Protein AF-A0A9D2VXF4-F1 (afdb_monomer_lite)

pLDDT: mean 86.65, std 11.62, range [50.12, 95.62]

Radius of gyration: 13.97 Å; chains: 1; bounding box: 23×37×35 Å

Foldseek 3Di:
DVVLVDDPVNCVVVVQDPVVVVCVVVVHDDDPVSLVSCCVSSVDDSCVPDDDDDPDDPPDD

InterPro domains:
  IPR001387 Cro/C1-type, helix-turn-helix domain [PF13443] (1-55)
  IPR001387 Cro/C1-type, helix-turn-helix domain [PS50943] (15-49)
  IPR010982 Lambda repressor-like, DNA-binding domain superfamily [G3DSA:1.10.260.40] (1-60)
  IPR010982 Lambda repressor-like, DNA-binding domain superfamily [SSF47413] (13-56)

Structure (mmCIF, N/CA/C/O backbone):
data_AF-A0A9D2VXF4-F1
#
_entry.id   AF-A0A9D2VXF4-F1
#
loop_
_atom_site.group_PDB
_atom_site.id
_atom_site.type_symbol
_atom_site.label_atom_id
_atom_site.label_alt_id
_atom_site.label_comp_id
_atom_site.label_asym_id
_atom_site.label_entity_id
_atom_site.label_seq_id
_atom_site.pdbx_PDB_ins_code
_atom_site.Cartn_x
_atom_site.Cartn_y
_atom_site.Cartn_z
_atom_site.occupancy
_atom_site.B_iso_or_equiv
_atom_site.auth_seq_id
_atom_site.auth_comp_id
_atom_site.auth_asym_id
_atom_site.auth_atom_id
_atom_site.pdbx_PDB_model_num
ATOM 1 N N . MET A 1 1 ? -2.703 3.365 3.979 1.00 57.88 1 MET A N 1
ATOM 2 C CA . MET A 1 1 ? -2.432 2.405 5.093 1.00 57.88 1 MET A CA 1
ATOM 3 C C . MET A 1 1 ? -2.706 2.978 6.478 1.00 57.88 1 MET A C 1
ATOM 5 O O . MET A 1 1 ? -3.192 2.241 7.332 1.00 57.88 1 MET A O 1
ATOM 9 N N . SER A 1 2 ? -2.423 4.261 6.707 1.00 53.31 2 SER A N 1
ATOM 10 C CA . SER A 1 2 ? -2.659 4.940 7.988 1.00 53.31 2 SER A CA 1
ATOM 11 C C . SER A 1 2 ? -4.129 4.923 8.429 1.00 53.31 2 SER A C 1
ATOM 13 O O . SER A 1 2 ? -4.395 4.730 9.611 1.00 53.31 2 SER A O 1
ATOM 15 N N . GLU A 1 3 ? -5.081 4.997 7.493 1.00 60.75 3 GLU A N 1
ATOM 16 C CA . GLU A 1 3 ? -6.522 4.917 7.797 1.00 60.75 3 GLU A CA 1
ATOM 17 C C . GLU A 1 3 ? -6.959 3.569 8.381 1.00 60.75 3 GLU A C 1
ATOM 19 O O . GLU A 1 3 ? -7.802 3.523 9.271 1.00 60.75 3 GLU A O 1
ATOM 24 N N . LYS A 1 4 ? -6.334 2.462 7.958 1.00 64.81 4 LYS A N 1
ATOM 25 C CA . LYS A 1 4 ? -6.614 1.122 8.504 1.00 64.81 4 LYS A CA 1
ATOM 26 C C . LYS A 1 4 ? -5.755 0.767 9.728 1.00 64.81 4 LYS A C 1
ATOM 28 O O . LYS A 1 4 ? -5.850 -0.354 10.218 1.00 64.81 4 LYS A O 1
ATOM 33 N N . LYS A 1 5 ? -4.904 1.684 10.220 1.00 69.62 5 LYS A N 1
ATOM 34 C CA . LYS A 1 5 ? -3.943 1.462 11.328 1.00 69.62 5 LYS A CA 1
ATOM 35 C C . LYS A 1 5 ? -3.031 0.235 11.139 1.00 69.62 5 LYS A C 1
ATOM 37 O O . LYS A 1 5 ? -2.593 -0.380 12.110 1.00 69.62 5 LYS A O 1
ATOM 42 N N . ILE A 1 6 ? -2.727 -0.133 9.894 1.00 80.25 6 ILE A N 1
ATOM 43 C CA . ILE A 1 6 ? -1.851 -1.272 9.594 1.00 80.25 6 ILE A CA 1
ATOM 44 C C . ILE A 1 6 ? -0.415 -0.776 9.464 1.00 80.25 6 ILE A C 1
ATOM 46 O O . ILE A 1 6 ? -0.110 0.087 8.642 1.00 80.25 6 ILE A O 1
ATOM 50 N N . THR A 1 7 ? 0.472 -1.334 10.288 1.00 87.25 7 THR A N 1
ATOM 51 C CA . THR A 1 7 ? 1.903 -1.032 10.237 1.00 87.25 7 THR A CA 1
ATOM 52 C C . THR A 1 7 ? 2.575 -1.790 9.095 1.00 87.25 7 THR A C 1
ATOM 54 O O . THR A 1 7 ? 2.173 -2.901 8.738 1.00 87.25 7 THR A O 1
ATOM 57 N N . SER A 1 8 ? 3.657 -1.229 8.557 1.00 88.75 8 SER A N 1
ATOM 58 C CA . SER A 1 8 ? 4.513 -1.912 7.576 1.00 88.75 8 SER A CA 1
ATOM 59 C C . SER A 1 8 ? 5.004 -3.268 8.097 1.00 88.75 8 SER A C 1
ATOM 61 O O . SER A 1 8 ? 5.006 -4.258 7.370 1.00 88.75 8 SER A O 1
ATOM 63 N N . TYR A 1 9 ? 5.311 -3.354 9.394 1.00 90.44 9 TYR A N 1
ATOM 64 C CA . TYR A 1 9 ? 5.658 -4.607 10.062 1.00 90.44 9 TYR A CA 1
ATOM 65 C C . TYR A 1 9 ? 4.558 -5.675 9.948 1.00 90.44 9 TYR A C 1
ATOM 67 O O . TYR A 1 9 ? 4.857 -6.828 9.634 1.00 90.44 9 TYR A O 1
ATOM 75 N N . ALA A 1 10 ? 3.288 -5.308 10.155 1.00 89.69 10 ALA A N 1
ATOM 76 C CA . ALA A 1 10 ? 2.171 -6.245 10.042 1.00 89.69 10 ALA A CA 1
ATOM 77 C C . ALA A 1 10 ? 2.017 -6.797 8.613 1.00 89.69 10 ALA A C 1
ATOM 79 O O . ALA A 1 10 ? 1.725 -7.981 8.443 1.00 89.69 10 ALA A O 1
ATOM 80 N N . LEU A 1 11 ? 2.276 -5.976 7.592 1.00 90.81 11 LEU A N 1
ATOM 81 C CA . LEU A 1 11 ? 2.294 -6.406 6.189 1.00 90.81 11 LEU A CA 1
ATOM 82 C C . LEU A 1 11 ? 3.431 -7.374 5.889 1.00 90.81 11 LEU A C 1
ATOM 84 O O . LEU A 1 11 ? 3.203 -8.412 5.270 1.00 90.81 11 LEU A O 1
ATOM 88 N N . PHE A 1 12 ? 4.637 -7.077 6.369 1.00 93.44 12 PHE A N 1
ATOM 89 C CA . PHE A 1 12 ? 5.786 -7.960 6.171 1.00 93.44 12 PHE A CA 1
ATOM 90 C C . PHE A 1 12 ? 5.579 -9.306 6.866 1.00 93.44 12 PHE A C 1
ATOM 92 O O . PHE A 1 12 ? 5.889 -10.347 6.294 1.00 93.44 12 PHE A O 1
ATOM 99 N N . LYS A 1 13 ? 4.983 -9.304 8.066 1.00 92.38 13 LYS A N 1
ATOM 100 C CA . LYS A 1 13 ? 4.624 -10.534 8.786 1.00 92.38 13 LYS A CA 1
ATOM 101 C C . LYS A 1 13 ? 3.570 -11.363 8.042 1.00 92.38 13 LYS A C 1
ATOM 103 O O . LYS A 1 13 ? 3.570 -12.583 8.150 1.00 92.38 13 LYS A O 1
ATOM 108 N N . LYS A 1 14 ? 2.700 -10.710 7.270 1.00 90.50 14 LYS A N 1
ATOM 109 C CA . LYS A 1 14 ? 1.716 -11.349 6.387 1.00 90.50 14 LYS A CA 1
ATOM 110 C C . LYS A 1 14 ? 2.292 -11.766 5.021 1.00 90.50 14 LYS A C 1
ATOM 112 O O . LYS A 1 14 ? 1.538 -12.221 4.170 1.00 90.50 14 LYS A O 1
ATOM 117 N N . GLY A 1 15 ? 3.604 -11.630 4.806 1.00 90.25 15 GLY A N 1
ATOM 118 C CA . GLY A 1 15 ? 4.283 -12.081 3.588 1.00 90.25 15 GLY A CA 1
ATOM 119 C C . GLY A 1 15 ? 4.383 -11.033 2.478 1.00 90.25 15 GLY A C 1
ATOM 120 O O . GLY A 1 15 ? 4.808 -11.364 1.373 1.00 90.25 15 GLY A O 1
ATOM 121 N N . PHE A 1 16 ? 4.031 -9.770 2.740 1.00 94.12 16 PHE A N 1
ATOM 122 C CA . PHE A 1 16 ? 4.213 -8.713 1.748 1.00 94.12 16 PHE A CA 1
ATOM 123 C C . PHE A 1 16 ? 5.696 -8.366 1.566 1.00 94.12 16 PHE A C 1
ATOM 125 O O . PHE A 1 16 ? 6.447 -8.221 2.535 1.00 94.12 16 PHE A O 1
ATOM 132 N N . SER A 1 17 ? 6.116 -8.191 0.314 1.00 94.75 17 SER A N 1
ATOM 133 C CA . SER A 1 17 ? 7.506 -7.887 -0.027 1.00 94.75 17 SER A CA 1
ATOM 134 C C . SER A 1 17 ? 7.932 -6.515 0.501 1.00 94.75 17 SER A C 1
ATOM 136 O O . SER A 1 17 ? 7.357 -5.483 0.147 1.00 94.75 17 SER A O 1
ATOM 138 N N . LYS A 1 18 ? 9.010 -6.492 1.298 1.00 94.81 18 LYS A N 1
ATOM 139 C CA . LYS A 1 18 ? 9.660 -5.246 1.739 1.00 94.81 18 LYS A CA 1
ATOM 140 C C . LYS A 1 18 ? 10.130 -4.411 0.550 1.00 94.81 18 LYS A C 1
ATOM 142 O O . LYS A 1 18 ? 9.941 -3.201 0.549 1.00 94.81 18 LYS A O 1
ATOM 147 N N . ALA A 1 19 ? 10.710 -5.053 -0.466 1.00 94.69 19 ALA A N 1
ATOM 148 C CA . ALA A 1 19 ? 11.191 -4.363 -1.660 1.00 94.69 19 ALA A CA 1
ATOM 149 C C . ALA A 1 19 ? 10.039 -3.658 -2.387 1.00 94.69 19 ALA A C 1
ATOM 151 O O . ALA A 1 19 ? 10.149 -2.480 -2.717 1.00 94.69 19 ALA A O 1
ATOM 152 N N . THR A 1 20 ? 8.904 -4.343 -2.544 1.00 94.12 20 THR A N 1
ATOM 153 C CA . THR A 1 20 ? 7.707 -3.777 -3.176 1.00 94.12 20 THR A CA 1
ATOM 154 C C . THR A 1 20 ? 7.128 -2.628 -2.355 1.00 94.12 20 THR A C 1
ATOM 156 O O . THR A 1 20 ? 6.826 -1.580 -2.917 1.00 94.12 20 THR A O 1
ATOM 159 N N . TYR A 1 21 ? 7.047 -2.773 -1.028 1.00 93.94 21 TYR A N 1
ATOM 160 C CA . TYR A 1 21 ? 6.617 -1.698 -0.129 1.00 93.94 21 TYR A CA 1
ATOM 161 C C . TYR A 1 21 ? 7.455 -0.426 -0.300 1.00 93.94 21 TYR A C 1
ATOM 163 O O . TYR A 1 21 ? 6.906 0.654 -0.512 1.00 93.94 21 TYR A O 1
ATOM 171 N N . TYR A 1 22 ? 8.784 -0.548 -0.261 1.00 94.44 22 TYR A N 1
ATOM 172 C CA . TYR A 1 22 ? 9.662 0.610 -0.433 1.00 94.44 22 TYR A CA 1
ATOM 173 C C . TYR A 1 22 ? 9.646 1.158 -1.863 1.00 94.44 22 TYR A C 1
ATOM 175 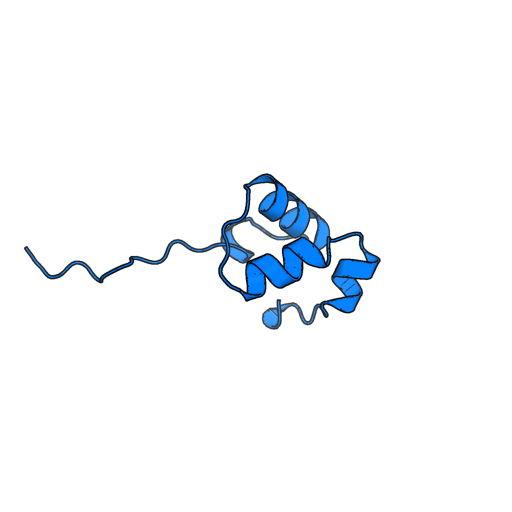O O . TYR A 1 22 ? 9.861 2.350 -2.047 1.00 94.44 22 TYR A O 1
ATOM 183 N N . SER A 1 23 ? 9.379 0.321 -2.869 1.00 94.44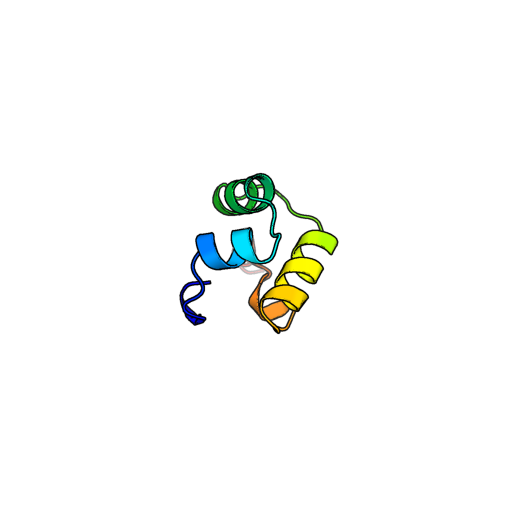 23 SER A N 1
ATOM 184 C CA . SER A 1 23 ? 9.198 0.766 -4.255 1.00 94.44 23 SER A CA 1
ATOM 185 C C . SER A 1 23 ? 7.968 1.667 -4.386 1.00 94.44 23 SER A C 1
ATOM 187 O O . SER A 1 23 ? 8.071 2.761 -4.935 1.00 94.44 23 SER A O 1
ATOM 189 N N . ILE A 1 24 ? 6.841 1.259 -3.792 1.00 92.31 24 ILE A N 1
ATOM 190 C CA . ILE A 1 24 ? 5.608 2.061 -3.743 1.00 92.31 24 ILE A CA 1
ATOM 191 C C . ILE A 1 24 ? 5.857 3.392 -3.030 1.00 92.31 24 ILE A C 1
ATOM 193 O O . ILE A 1 24 ? 5.475 4.438 -3.540 1.00 92.31 24 ILE A O 1
ATOM 197 N N . GLN A 1 25 ? 6.547 3.381 -1.883 1.00 90.75 25 GLN A N 1
ATOM 198 C CA . GLN A 1 25 ? 6.858 4.617 -1.149 1.00 90.75 25 GLN A CA 1
ATOM 199 C C . GLN A 1 25 ? 7.709 5.614 -1.946 1.00 90.75 25 GLN A C 1
ATOM 201 O O . GLN A 1 25 ? 7.682 6.803 -1.649 1.00 90.75 25 GLN A O 1
ATOM 206 N N . LYS A 1 26 ? 8.473 5.138 -2.932 1.00 94.75 26 LYS A N 1
ATOM 207 C CA . LYS A 1 26 ? 9.283 5.976 -3.823 1.00 94.75 26 LYS A CA 1
ATOM 208 C C . LYS A 1 26 ? 8.516 6.463 -5.056 1.00 94.75 26 LYS A C 1
ATOM 210 O O . LYS A 1 26 ? 9.108 7.153 -5.875 1.00 94.75 26 LYS A O 1
ATOM 215 N N . GLY A 1 27 ? 7.241 6.096 -5.205 1.00 90.88 27 GLY A N 1
ATOM 216 C CA . GLY A 1 27 ? 6.435 6.438 -6.379 1.00 90.88 27 GLY A CA 1
ATOM 217 C C . GLY A 1 27 ? 6.763 5.605 -7.621 1.00 90.88 27 GLY A C 1
ATOM 218 O O . GLY A 1 27 ? 6.398 5.986 -8.726 1.00 90.88 27 GLY A O 1
ATOM 219 N N . ASN A 1 28 ? 7.456 4.472 -7.471 1.00 94.62 28 ASN A N 1
ATOM 220 C CA . ASN A 1 28 ? 7.727 3.594 -8.607 1.00 94.62 28 ASN A CA 1
ATOM 221 C C . ASN A 1 28 ? 6.457 2.855 -9.047 1.00 94.62 28 ASN A C 1
ATOM 223 O O . ASN A 1 28 ? 5.581 2.548 -8.234 1.00 94.62 28 ASN A O 1
ATOM 227 N N . SER A 1 29 ? 6.424 2.455 -10.318 1.00 92.31 29 SER A N 1
ATOM 228 C CA . SER A 1 29 ? 5.339 1.652 -10.879 1.00 92.31 29 SER A CA 1
ATOM 229 C C . SER A 1 29 ? 5.142 0.325 -10.137 1.00 92.31 29 SER A C 1
ATOM 231 O O . SER A 1 29 ? 6.091 -0.319 -9.677 1.00 92.31 29 SER A O 1
ATOM 233 N N . ILE A 1 30 ? 3.888 -0.117 -10.082 1.00 93.56 30 ILE A N 1
ATOM 234 C CA . ILE A 1 30 ? 3.486 -1.428 -9.570 1.00 93.56 30 ILE A CA 1
ATOM 235 C C . ILE A 1 30 ? 2.645 -2.175 -10.599 1.00 93.56 30 ILE A C 1
ATOM 237 O O . ILE A 1 30 ? 2.062 -1.577 -11.496 1.00 93.56 30 ILE A O 1
ATOM 241 N N . SER A 1 31 ? 2.565 -3.497 -10.458 1.00 95.19 31 SER A N 1
ATOM 242 C CA . SER A 1 31 ? 1.674 -4.330 -11.262 1.00 95.19 31 SER A CA 1
ATOM 243 C C . SER A 1 31 ? 0.306 -4.492 -10.599 1.00 95.19 31 SER A C 1
ATOM 245 O O . SER A 1 31 ? 0.155 -4.355 -9.382 1.00 95.19 31 SER A O 1
ATOM 247 N N . THR A 1 32 ? -0.688 -4.893 -11.387 1.00 95.62 32 THR A N 1
ATOM 248 C CA . THR A 1 32 ? -2.019 -5.273 -10.888 1.00 95.62 32 THR A CA 1
ATOM 249 C C . THR A 1 32 ? -1.968 -6.446 -9.907 1.00 95.62 32 THR A C 1
ATOM 251 O O . THR A 1 32 ? -2.768 -6.504 -8.976 1.00 95.62 32 THR A O 1
ATOM 254 N N . ASN A 1 33 ? -0.985 -7.346 -10.032 1.00 95.31 33 ASN A N 1
ATOM 255 C CA . ASN A 1 33 ? -0.771 -8.419 -9.059 1.00 95.31 33 ASN A CA 1
ATOM 256 C C . ASN A 1 33 ? -0.390 -7.878 -7.670 1.00 95.31 33 ASN A C 1
ATOM 258 O O . ASN A 1 33 ? -0.885 -8.380 -6.664 1.00 95.31 33 ASN A O 1
ATOM 262 N N . THR A 1 34 ? 0.448 -6.837 -7.602 1.00 94.69 34 THR A N 1
ATOM 263 C CA . THR A 1 34 ? 0.791 -6.177 -6.331 1.00 94.69 34 THR A CA 1
ATOM 264 C C . THR A 1 34 ? -0.452 -5.594 -5.663 1.00 94.69 34 THR A C 1
ATOM 266 O O . THR A 1 34 ? -0.634 -5.749 -4.455 1.00 94.69 34 THR A O 1
ATOM 269 N N . VAL A 1 35 ? -1.326 -4.965 -6.452 1.00 94.56 35 VAL A N 1
ATOM 270 C CA . VAL A 1 35 ? -2.598 -4.415 -5.966 1.00 94.56 35 VAL A CA 1
ATOM 271 C C . VAL A 1 35 ? -3.505 -5.533 -5.449 1.00 94.56 35 VAL A C 1
ATOM 273 O O . VAL A 1 35 ? -3.966 -5.455 -4.315 1.00 94.56 35 VAL A O 1
ATOM 276 N N . ASN A 1 36 ? -3.672 -6.624 -6.205 1.00 94.69 36 ASN A N 1
ATOM 277 C CA . ASN A 1 36 ? -4.458 -7.789 -5.782 1.00 94.69 36 ASN A CA 1
ATOM 278 C C . ASN A 1 36 ? -3.944 -8.407 -4.468 1.00 94.69 36 ASN A C 1
ATOM 280 O O . ASN A 1 36 ? -4.725 -8.714 -3.568 1.00 94.69 36 ASN A O 1
ATOM 284 N N . GLN A 1 37 ? -2.623 -8.550 -4.321 1.00 93.50 37 GLN A N 1
ATOM 285 C CA . GLN A 1 37 ? -2.022 -9.040 -3.079 1.00 93.50 37 GLN A CA 1
ATOM 286 C C . GLN A 1 37 ? -2.342 -8.123 -1.899 1.00 93.50 37 GLN A C 1
ATOM 288 O O . GLN A 1 37 ? -2.721 -8.603 -0.832 1.00 93.50 37 GLN A O 1
ATOM 293 N N . LEU A 1 38 ? -2.228 -6.808 -2.078 1.00 92.31 38 LEU A N 1
ATOM 294 C CA . LEU A 1 38 ? -2.595 -5.857 -1.036 1.00 92.31 38 LEU A CA 1
ATOM 295 C C . LEU A 1 38 ? -4.098 -5.921 -0.713 1.00 92.31 38 LEU A C 1
ATOM 297 O O . LEU A 1 38 ? -4.435 -5.971 0.469 1.00 92.31 38 LEU A O 1
ATOM 301 N N . CYS A 1 39 ? -4.982 -6.012 -1.714 1.00 92.00 39 CYS A N 1
ATOM 302 C CA . CYS A 1 39 ? -6.427 -6.193 -1.514 1.00 92.00 39 CYS A CA 1
ATOM 303 C C . CYS A 1 39 ? -6.723 -7.428 -0.666 1.00 92.00 39 CYS A C 1
ATOM 305 O O . CYS A 1 39 ? -7.474 -7.345 0.304 1.00 92.00 39 CYS A O 1
ATOM 307 N N . HIS A 1 40 ? -6.084 -8.555 -0.983 1.00 92.00 40 HIS A N 1
ATOM 308 C CA . HIS A 1 40 ? -6.239 -9.798 -0.236 1.00 92.00 40 HIS A CA 1
ATOM 309 C C . HIS A 1 40 ? -5.730 -9.673 1.209 1.00 92.00 40 HIS A C 1
ATOM 311 O O . HIS A 1 40 ? -6.398 -10.094 2.152 1.00 92.00 40 HIS A O 1
ATOM 317 N N . LEU A 1 41 ? -4.564 -9.052 1.410 1.00 90.62 41 LEU A N 1
ATOM 318 C CA . LEU A 1 41 ? -3.948 -8.907 2.733 1.00 90.62 41 LEU A CA 1
ATOM 319 C C . LEU A 1 41 ? -4.700 -7.946 3.661 1.00 90.62 41 LEU A C 1
ATOM 321 O O . LEU A 1 41 ? -4.703 -8.142 4.884 1.00 90.62 41 LEU A O 1
ATOM 325 N N . LEU A 1 42 ? -5.285 -6.898 3.081 1.00 88.62 42 LEU A N 1
ATOM 326 C CA . LEU A 1 42 ? -5.957 -5.798 3.774 1.00 88.62 42 LEU A CA 1
ATOM 327 C C . LEU A 1 42 ? -7.488 -5.928 3.765 1.00 88.62 42 LEU A C 1
ATOM 329 O O . LEU A 1 42 ? -8.159 -5.105 4.398 1.00 88.62 42 LEU A O 1
ATOM 333 N N . ASN A 1 43 ? -8.017 -6.929 3.053 1.00 90.31 43 ASN A N 1
ATOM 334 C CA . ASN A 1 43 ? -9.438 -7.145 2.795 1.00 90.31 43 ASN A CA 1
ATOM 335 C C . ASN A 1 43 ? -10.132 -5.841 2.344 1.00 90.31 43 ASN A C 1
ATOM 337 O O . ASN A 1 43 ? -10.958 -5.277 3.065 1.00 90.31 43 ASN A O 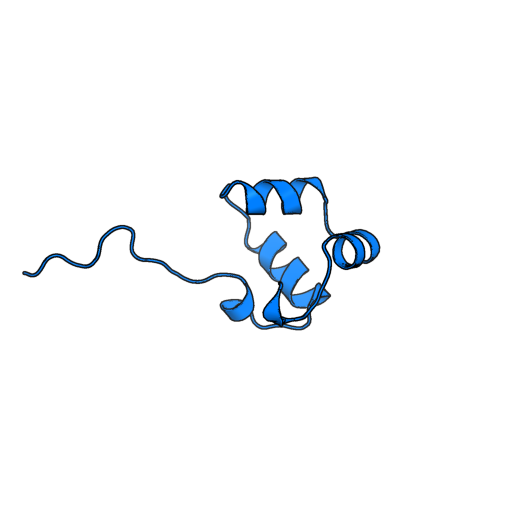1
ATOM 341 N N . CYS A 1 44 ? -9.697 -5.293 1.205 1.00 88.69 44 CYS A N 1
ATOM 342 C CA . CYS A 1 44 ? -10.223 -4.058 0.606 1.00 88.69 44 CYS A CA 1
ATOM 343 C C . CYS A 1 44 ? -10.540 -4.187 -0.883 1.00 88.69 44 CYS A C 1
ATOM 345 O O . CYS A 1 44 ? -10.070 -5.108 -1.554 1.00 88.69 44 CYS A O 1
ATOM 347 N N . SER A 1 45 ? -11.269 -3.191 -1.387 1.00 92.88 45 SER A N 1
ATOM 348 C CA . SER A 1 45 ? -11.403 -2.923 -2.813 1.00 92.88 45 SER A CA 1
ATOM 349 C C . SER A 1 45 ? -10.082 -2.413 -3.403 1.00 92.88 45 SER A C 1
ATOM 351 O O . SER A 1 45 ? -9.202 -1.919 -2.697 1.00 92.88 45 SER A O 1
ATOM 353 N N . VAL A 1 46 ? -9.954 -2.516 -4.724 1.00 93.56 46 VAL A N 1
ATOM 354 C CA . VAL A 1 46 ? -8.839 -1.949 -5.501 1.00 93.56 46 VAL A CA 1
ATOM 355 C C . VAL A 1 4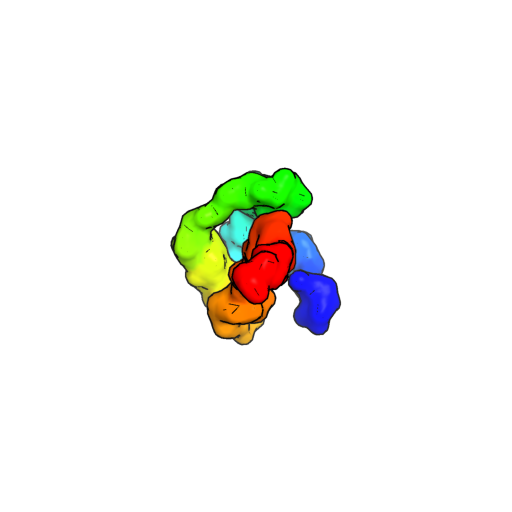6 ? -8.784 -0.425 -5.361 1.00 93.56 46 VAL A C 1
ATOM 357 O O . VAL A 1 46 ? -7.700 0.140 -5.226 1.00 93.56 46 VAL A O 1
ATOM 360 N N . SER A 1 47 ? -9.951 0.222 -5.312 1.00 92.50 47 SER A N 1
ATOM 361 C CA . SER A 1 47 ? -10.099 1.671 -5.122 1.00 92.50 47 SER A CA 1
ATOM 362 C C . SER A 1 47 ? -9.580 2.171 -3.770 1.00 92.50 47 SER A C 1
ATOM 364 O O . SER A 1 47 ? -9.288 3.348 -3.633 1.00 92.50 47 SER A O 1
ATOM 366 N N . ASP A 1 48 ? -9.424 1.289 -2.776 1.00 89.31 48 ASP A N 1
ATOM 367 C CA . ASP A 1 48 ? -8.836 1.652 -1.477 1.00 89.31 48 ASP A CA 1
ATOM 368 C C . ASP A 1 48 ? -7.290 1.706 -1.528 1.00 89.31 48 ASP A C 1
ATOM 370 O O . ASP A 1 48 ? -6.637 1.987 -0.518 1.00 89.31 48 ASP A O 1
ATOM 374 N N . ILE A 1 49 ? -6.684 1.344 -2.669 1.00 89.06 49 ILE A N 1
ATOM 375 C CA . ILE A 1 49 ? -5.228 1.209 -2.849 1.00 89.06 49 ILE A CA 1
ATOM 376 C C . ILE A 1 49 ? -4.701 2.153 -3.921 1.00 89.06 49 ILE A C 1
ATOM 378 O O . ILE A 1 49 ? -3.632 2.734 -3.733 1.00 89.06 49 ILE A O 1
ATOM 382 N N . ILE A 1 50 ? -5.404 2.248 -5.049 1.00 90.69 50 ILE A N 1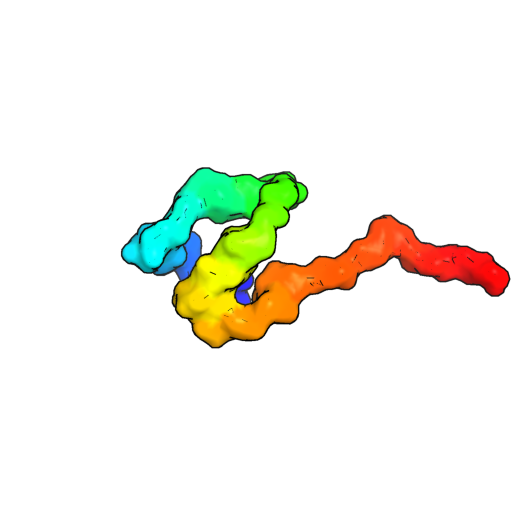
ATOM 383 C CA . ILE A 1 50 ? -5.005 3.064 -6.193 1.00 90.69 50 ILE A CA 1
ATOM 384 C C . ILE A 1 50 ? -6.133 4.017 -6.571 1.00 90.69 50 ILE A C 1
ATOM 386 O O . ILE A 1 50 ? -7.306 3.651 -6.537 1.00 90.69 50 ILE A O 1
ATOM 390 N N . GLU A 1 51 ? -5.748 5.216 -6.981 1.00 90.62 51 GLU A N 1
ATOM 391 C CA . GLU A 1 51 ? -6.634 6.257 -7.481 1.00 90.62 51 GLU A CA 1
ATOM 392 C C . GLU A 1 51 ? -6.016 6.825 -8.757 1.00 90.62 51 GLU A C 1
ATOM 394 O O . GLU A 1 51 ? -4.791 6.918 -8.877 1.00 90.62 51 GLU A O 1
ATOM 399 N N . TYR A 1 52 ? -6.863 7.146 -9.731 1.00 91.56 52 TYR A N 1
ATOM 400 C CA . TYR A 1 52 ? -6.429 7.892 -10.900 1.00 91.56 52 TYR A CA 1
ATOM 401 C C . TYR A 1 52 ? -6.297 9.366 -10.518 1.00 91.56 52 TYR A C 1
ATOM 403 O O . TYR A 1 52 ? -7.241 9.952 -9.997 1.00 91.56 52 TYR A O 1
ATOM 411 N N . VAL A 1 53 ? -5.134 9.949 -10.792 1.00 88.56 53 VAL A N 1
ATOM 412 C CA . VAL A 1 53 ? -4.858 11.370 -10.581 1.00 88.56 53 VAL A CA 1
ATOM 413 C C . VAL A 1 53 ? -4.520 11.957 -11.944 1.00 88.56 53 VAL A C 1
ATOM 415 O O . VAL A 1 53 ? -3.651 11.428 -12.634 1.00 88.56 53 VAL A O 1
ATOM 418 N N . GLU A 1 54 ? -5.233 13.006 -12.348 1.00 89.75 54 GLU A N 1
ATOM 419 C CA . GLU A 1 54 ? -4.900 13.766 -13.555 1.00 89.75 54 GLU A CA 1
ATOM 420 C C . GLU A 1 54 ? -3.538 14.448 -13.368 1.00 89.75 54 GLU A C 1
ATOM 422 O O . GLU A 1 54 ? -3.293 15.076 -12.337 1.00 89.75 54 GLU A O 1
ATOM 427 N N . ASP A 1 55 ? -2.651 14.327 -14.360 1.00 80.75 55 ASP A N 1
ATOM 428 C CA . ASP A 1 55 ? -1.314 14.936 -14.308 1.00 80.75 55 ASP A CA 1
ATOM 429 C C . ASP A 1 55 ? -1.379 16.475 -14.384 1.00 80.75 55 ASP A C 1
ATOM 431 O O . ASP A 1 55 ? -0.548 17.167 -13.794 1.00 80.75 55 ASP A O 1
ATOM 435 N N . GLU A 1 56 ? -2.405 17.015 -15.046 1.00 78.31 56 GLU A N 1
ATOM 436 C CA . GLU A 1 56 ? -2.758 18.435 -15.067 1.00 78.31 56 GLU A CA 1
ATOM 437 C C . 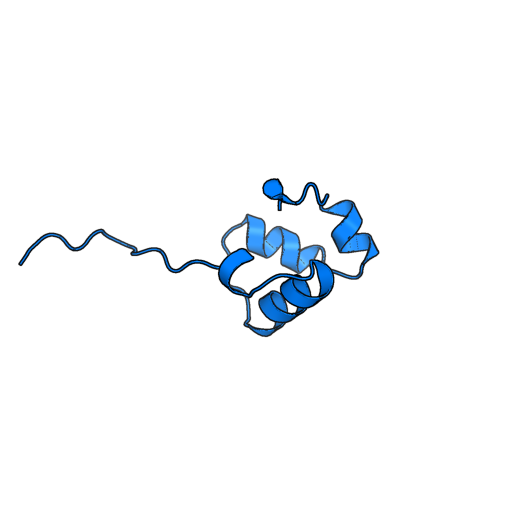GLU A 1 56 ? -4.290 18.563 -15.067 1.00 78.31 56 GLU A C 1
ATOM 439 O O . GLU A 1 56 ? -4.944 17.843 -15.826 1.00 78.31 56 GLU A O 1
ATOM 444 N N . PRO A 1 57 ? -4.891 19.462 -14.260 1.00 67.19 57 PRO A N 1
ATOM 445 C CA . PRO A 1 57 ? -6.316 19.741 -14.383 1.00 67.19 57 PRO A CA 1
ATOM 446 C C . PRO A 1 57 ? -6.571 20.265 -15.795 1.00 67.19 57 PRO A C 1
ATOM 448 O O . PRO A 1 57 ? -5.845 21.157 -16.243 1.00 67.19 57 PRO A O 1
ATOM 451 N N . LEU A 1 58 ? -7.584 19.721 -16.477 1.00 66.81 58 LEU A N 1
ATOM 452 C CA . LEU A 1 58 ? -8.025 20.165 -17.803 1.00 66.81 58 LEU A CA 1
ATOM 453 C C . LEU A 1 58 ? -8.094 21.701 -17.835 1.00 66.81 58 LEU A C 1
ATOM 455 O O . LEU A 1 58 ? -9.028 22.312 -17.309 1.00 66.81 58 LEU A O 1
ATOM 459 N N . SER A 1 59 ? -7.070 22.339 -18.405 1.00 64.19 59 SER A N 1
ATOM 460 C CA . SER A 1 59 ? -7.094 23.772 -18.662 1.00 64.19 59 SER A CA 1
ATOM 461 C C . SER A 1 59 ? -8.050 23.962 -19.831 1.00 64.19 59 SER A C 1
ATOM 463 O O . SER A 1 59 ? -7.863 23.371 -20.889 1.00 64.19 59 SER A O 1
ATOM 465 N N . GLY A 1 60 ? -9.137 24.680 -19.548 1.00 66.88 60 GLY A N 1
ATOM 466 C CA . GLY A 1 60 ? -10.360 24.705 -20.343 1.00 66.88 60 GLY A CA 1
ATOM 467 C C . GLY A 1 60 ? -10.170 24.857 -21.851 1.00 66.88 60 GLY A C 1
ATOM 468 O O . GLY A 1 60 ? -9.352 25.653 -22.314 1.00 66.88 60 GLY A O 1
ATOM 469 N N . GLU A 1 61 ? -10.991 24.100 -22.579 1.00 50.12 61 GLU A N 1
ATOM 470 C CA . GLU A 1 61 ? -11.432 24.420 -23.942 1.00 50.12 61 GLU A CA 1
ATOM 471 C C . GLU A 1 61 ? -12.324 25.672 -23.958 1.00 50.12 61 GLU A C 1
ATOM 473 O O . GLU A 1 61 ? -13.128 25.852 -23.009 1.00 50.12 61 GLU A O 1
#

Organism: NCBI:txid1653435

Secondary structure (DSSP, 8-state):
-GGGT--HHHHHHTT--HHHHHHHHTT----HHHHHHHHHHHT--GGGT-----SS-----

Sequence (61 aa):
MSEKKITSYALFKKGFSKATYYSIQKGNSISTNTVNQLCHLLNCSVSDIIEYVEDEPLSGE